Protein AF-A0A0C2HEG0-F1 (afdb_monomer_lite)

Structure (mmCIF, N/CA/C/O backbone):
data_AF-A0A0C2HEG0-F1
#
_entry.id   AF-A0A0C2HEG0-F1
#
loop_
_atom_site.group_PDB
_atom_site.id
_atom_site.type_symbol
_atom_site.label_atom_id
_atom_site.label_alt_id
_atom_site.label_comp_id
_atom_site.label_asym_id
_atom_site.label_entity_id
_atom_site.label_seq_id
_atom_site.pdbx_PDB_ins_code
_atom_site.Cartn_x
_atom_site.Cartn_y
_atom_site.Cartn_z
_atom_site.occupancy
_atom_site.B_iso_or_equiv
_atom_site.auth_seq_id
_atom_site.auth_comp_id
_atom_site.auth_asym_id
_atom_site.auth_atom_id
_atom_site.pdbx_PDB_model_num
ATOM 1 N N . MET A 1 1 ? 20.978 1.777 0.442 1.00 45.88 1 MET A N 1
ATOM 2 C CA . MET A 1 1 ? 19.623 1.189 0.410 1.00 45.88 1 MET A CA 1
ATOM 3 C C . MET A 1 1 ? 19.473 0.453 -0.907 1.00 45.88 1 MET A C 1
ATOM 5 O O . MET A 1 1 ? 19.600 1.087 -1.946 1.00 45.88 1 MET A O 1
ATOM 9 N N . GLY A 1 2 ? 19.369 -0.877 -0.864 1.00 50.31 2 GLY A N 1
ATOM 10 C CA . GLY A 1 2 ? 19.334 -1.716 -2.063 1.00 50.31 2 GLY A CA 1
ATOM 11 C C . GLY A 1 2 ? 18.047 -1.482 -2.844 1.00 50.31 2 GLY A C 1
ATOM 12 O O . GLY A 1 2 ? 16.970 -1.803 -2.357 1.00 50.31 2 GLY A O 1
ATOM 13 N N . THR A 1 3 ? 18.151 -0.880 -4.025 1.00 58.84 3 THR A N 1
ATOM 14 C CA . THR A 1 3 ? 17.039 -0.830 -4.975 1.00 58.84 3 THR A CA 1
ATOM 15 C C . THR A 1 3 ? 17.062 -2.108 -5.790 1.00 58.84 3 THR A C 1
ATOM 17 O O . THR A 1 3 ? 18.083 -2.407 -6.407 1.00 58.84 3 THR A O 1
ATOM 20 N N . ILE A 1 4 ? 15.949 -2.831 -5.779 1.00 66.31 4 ILE A N 1
ATOM 21 C CA . ILE A 1 4 ? 15.718 -4.018 -6.602 1.00 66.31 4 ILE A CA 1
ATOM 22 C C . ILE A 1 4 ? 15.952 -3.646 -8.079 1.00 66.31 4 ILE A C 1
ATOM 24 O O . ILE A 1 4 ? 15.505 -2.580 -8.512 1.00 66.31 4 ILE A O 1
ATOM 28 N N . ASP A 1 5 ? 16.675 -4.479 -8.832 1.00 65.31 5 ASP A N 1
ATOM 29 C CA . ASP A 1 5 ? 17.005 -4.246 -10.247 1.00 65.31 5 ASP A CA 1
ATOM 30 C C . ASP A 1 5 ? 16.372 -5.341 -11.129 1.00 65.31 5 ASP A C 1
ATOM 32 O O . ASP A 1 5 ? 16.539 -6.522 -10.825 1.00 65.31 5 ASP A O 1
ATOM 36 N N . PRO A 1 6 ? 15.596 -5.013 -12.181 1.00 74.50 6 PRO A N 1
ATOM 37 C CA . PRO A 1 6 ? 15.149 -3.675 -12.568 1.00 74.50 6 PRO A CA 1
ATOM 38 C C . PRO A 1 6 ? 14.187 -3.080 -11.534 1.00 74.50 6 PRO A C 1
ATOM 40 O O . PRO A 1 6 ? 13.449 -3.809 -10.867 1.00 74.50 6 PRO A O 1
ATOM 43 N N . ARG A 1 7 ? 14.185 -1.749 -11.413 1.00 76.06 7 ARG A N 1
ATOM 44 C CA . ARG A 1 7 ? 13.303 -1.043 -10.476 1.00 76.06 7 ARG A CA 1
ATOM 45 C C . ARG A 1 7 ? 11.840 -1.283 -10.817 1.00 76.06 7 ARG A C 1
ATOM 47 O O . ARG A 1 7 ? 11.449 -1.228 -11.982 1.00 76.06 7 ARG A O 1
ATOM 54 N N . VAL A 1 8 ? 11.043 -1.486 -9.778 1.00 81.56 8 VAL A N 1
ATOM 55 C CA . VAL A 1 8 ? 9.589 -1.496 -9.894 1.00 81.56 8 VAL A CA 1
ATOM 56 C C . VAL A 1 8 ? 9.090 -0.060 -9.784 1.00 81.56 8 VAL A C 1
ATOM 58 O O . VAL A 1 8 ? 9.555 0.705 -8.938 1.00 81.56 8 VAL A O 1
ATOM 61 N N . PHE A 1 9 ? 8.181 0.308 -10.678 1.00 84.25 9 PHE A N 1
ATOM 62 C CA . PHE A 1 9 ? 7.521 1.605 -10.680 1.00 84.25 9 PHE A CA 1
ATOM 63 C C . PHE A 1 9 ? 6.093 1.434 -10.180 1.00 84.25 9 PHE A C 1
ATOM 65 O O . PHE A 1 9 ? 5.512 0.358 -10.325 1.00 84.25 9 PHE A O 1
ATOM 72 N N . LEU A 1 10 ? 5.543 2.497 -9.602 1.00 87.88 10 LEU A N 1
ATOM 73 C CA . LEU A 1 10 ? 4.121 2.552 -9.293 1.00 87.88 10 LEU A CA 1
ATOM 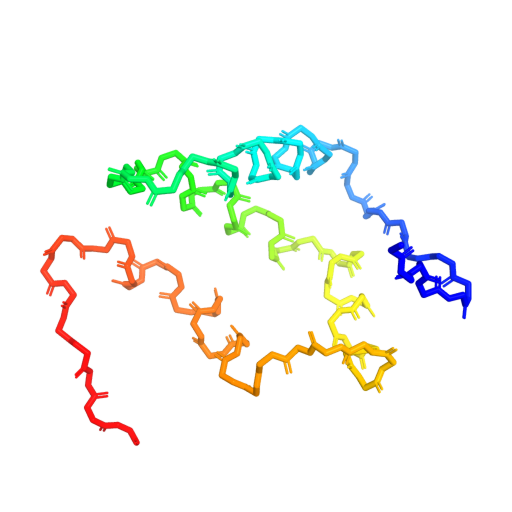74 C C . LEU A 1 10 ? 3.285 2.425 -10.563 1.00 87.88 10 LEU A C 1
ATOM 76 O O . LEU A 1 10 ? 3.654 2.976 -11.603 1.00 87.88 10 LEU A O 1
ATOM 80 N N . ASP A 1 11 ? 2.154 1.733 -10.443 1.00 90.19 11 ASP A N 1
ATOM 81 C CA . ASP A 1 11 ? 1.160 1.660 -11.515 1.00 90.19 11 ASP A CA 1
ATOM 82 C C . ASP A 1 11 ? 0.344 2.962 -11.566 1.00 90.19 11 ASP A C 1
ATOM 84 O O . ASP A 1 11 ? 0.139 3.527 -12.641 1.00 90.19 11 ASP A O 1
ATOM 88 N N . ASP A 1 12 ? -0.051 3.492 -10.399 1.00 88.69 12 ASP A N 1
ATOM 89 C CA . ASP A 1 12 ? -0.770 4.762 -10.283 1.00 88.69 12 ASP A CA 1
ATOM 90 C C . ASP A 1 12 ? 0.135 5.894 -9.746 1.00 88.69 12 ASP A C 1
ATOM 92 O O . ASP A 1 12 ? 0.622 5.828 -8.610 1.00 88.69 12 ASP A O 1
ATOM 96 N N . PRO A 1 13 ? 0.324 7.004 -10.493 1.00 87.56 13 PRO A N 1
ATOM 97 C CA . PRO A 1 13 ? 1.063 8.167 -9.998 1.00 87.56 13 PRO A CA 1
ATOM 98 C C . PRO A 1 13 ? 0.433 8.806 -8.751 1.00 87.56 13 PRO A C 1
ATOM 100 O O . PRO A 1 13 ? 1.132 9.470 -7.986 1.00 87.56 13 PRO A O 1
ATOM 103 N N . SER A 1 14 ? -0.866 8.607 -8.503 1.00 89.12 14 SER A N 1
ATOM 104 C CA . SER A 1 14 ? -1.531 9.116 -7.299 1.00 89.12 14 SER A CA 1
ATOM 105 C C . SER A 1 14 ? -1.109 8.375 -6.020 1.00 89.12 14 SER A C 1
ATOM 107 O O . SER A 1 14 ? -1.281 8.902 -4.913 1.00 89.12 14 SER A O 1
ATOM 109 N N . THR A 1 15 ? -0.538 7.173 -6.157 1.00 90.69 15 THR A N 1
ATOM 110 C CA . THR A 1 15 ? 0.036 6.387 -5.057 1.00 90.69 15 THR A CA 1
ATOM 111 C C . THR A 1 15 ? 1.336 7.006 -4.550 1.00 90.69 15 THR A C 1
ATOM 113 O O . THR A 1 15 ? 1.635 6.900 -3.363 1.00 90.69 15 THR A O 1
ATOM 116 N N . GLN A 1 16 ? 2.072 7.737 -5.397 1.00 89.81 16 GLN A N 1
ATOM 117 C CA . GLN A 1 16 ? 3.360 8.339 -5.035 1.00 89.81 16 GLN A CA 1
ATOM 118 C C . GLN A 1 16 ? 3.238 9.237 -3.801 1.00 89.81 16 GLN A C 1
ATOM 120 O O . GLN A 1 16 ? 3.977 9.055 -2.841 1.00 89.81 16 GLN A O 1
ATOM 125 N N . ALA A 1 17 ? 2.220 10.103 -3.762 1.00 90.94 17 ALA A N 1
ATOM 126 C CA . ALA A 1 17 ? 1.955 10.965 -2.610 1.00 90.94 17 ALA A CA 1
ATOM 127 C C . ALA A 1 17 ? 1.701 10.175 -1.311 1.00 90.94 17 ALA A C 1
ATOM 129 O O . ALA A 1 17 ? 2.094 10.612 -0.234 1.00 90.94 17 ALA A O 1
ATOM 130 N N . SER A 1 18 ? 1.061 9.004 -1.411 1.00 92.12 18 SER A N 1
ATOM 131 C CA . SER A 1 18 ? 0.828 8.125 -0.255 1.00 92.12 18 SER A CA 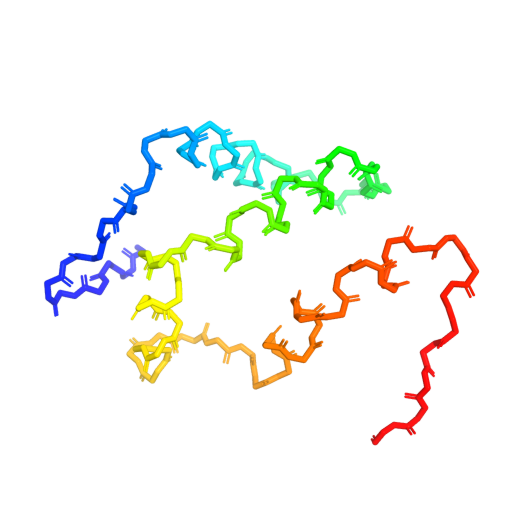1
ATOM 132 C C . SER A 1 18 ? 2.111 7.429 0.188 1.00 92.12 18 SER A C 1
ATOM 134 O O . SER A 1 18 ? 2.351 7.292 1.382 1.00 92.12 18 SER A O 1
ATOM 136 N N . MET A 1 19 ? 2.970 7.048 -0.758 1.00 89.81 19 MET A N 1
ATOM 137 C CA . MET A 1 19 ? 4.277 6.469 -0.458 1.00 89.81 19 MET A CA 1
ATOM 138 C C . MET A 1 19 ? 5.180 7.473 0.261 1.00 89.81 19 MET A C 1
ATOM 140 O O . MET A 1 19 ? 5.765 7.136 1.286 1.00 89.81 19 MET A O 1
ATOM 144 N N . ASP A 1 20 ? 5.248 8.709 -0.238 1.00 90.25 20 ASP A N 1
ATOM 145 C CA . ASP A 1 20 ? 6.007 9.793 0.389 1.00 90.25 20 ASP A CA 1
ATOM 146 C C . ASP A 1 20 ? 5.505 10.080 1.814 1.00 90.25 20 ASP A C 1
ATOM 148 O O . ASP A 1 20 ? 6.314 10.212 2.733 1.00 90.25 20 ASP A O 1
ATOM 152 N N . TYR A 1 21 ? 4.182 10.090 2.024 1.00 90.62 21 TYR A N 1
ATOM 153 C CA . TYR A 1 21 ? 3.586 10.235 3.356 1.00 90.62 21 TYR A CA 1
ATOM 154 C C . TYR A 1 21 ? 4.009 9.101 4.300 1.00 90.62 21 TYR A C 1
ATOM 156 O O . TYR A 1 21 ? 4.529 9.360 5.384 1.00 90.62 21 TYR A O 1
ATOM 164 N N . VAL A 1 22 ? 3.843 7.841 3.880 1.00 88.69 22 VAL A N 1
ATOM 165 C CA . VAL A 1 22 ? 4.190 6.666 4.698 1.00 88.69 22 VAL A CA 1
ATOM 166 C C . VAL A 1 22 ? 5.681 6.660 5.043 1.00 88.69 22 VAL A C 1
ATOM 168 O O . VAL A 1 22 ? 6.036 6.438 6.198 1.00 88.69 22 VAL A O 1
ATOM 171 N N . LEU A 1 23 ? 6.560 6.957 4.081 1.00 86.44 23 LEU A N 1
ATOM 172 C CA . LEU A 1 23 ? 8.006 7.043 4.311 1.00 86.44 23 LEU A CA 1
ATOM 173 C C . LEU A 1 23 ? 8.374 8.159 5.296 1.00 86.44 23 LEU A C 1
ATOM 175 O O . LEU A 1 23 ? 9.298 7.987 6.092 1.00 86.44 23 LEU A O 1
ATOM 179 N N . ASN A 1 24 ? 7.656 9.281 5.274 1.00 87.06 24 ASN A N 1
ATOM 180 C CA . A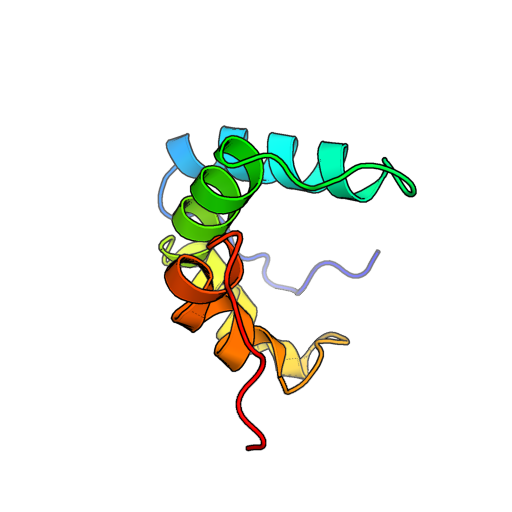SN A 1 24 ? 7.854 10.357 6.237 1.00 87.06 24 ASN A CA 1
ATOM 181 C C . ASN A 1 24 ? 7.394 9.945 7.647 1.00 87.06 24 ASN A C 1
ATOM 183 O O . ASN A 1 24 ? 8.138 10.145 8.604 1.00 87.06 24 ASN A O 1
ATOM 187 N N . CYS A 1 25 ? 6.235 9.289 7.769 1.00 82.62 25 CYS A N 1
ATOM 188 C CA . CYS A 1 25 ? 5.699 8.817 9.051 1.00 82.62 25 CYS A CA 1
ATOM 189 C C . CYS A 1 25 ? 6.553 7.731 9.718 1.00 82.62 25 CYS A C 1
ATOM 191 O O . CYS A 1 25 ? 6.666 7.722 10.936 1.00 82.62 25 CYS A O 1
ATOM 193 N N . VAL A 1 26 ? 7.193 6.832 8.958 1.00 71.94 26 VAL A N 1
ATOM 194 C CA . VAL A 1 26 ? 8.055 5.773 9.532 1.00 71.94 26 VAL A CA 1
ATOM 195 C C . VAL A 1 26 ? 9.269 6.345 10.284 1.00 71.94 26 VAL A C 1
ATOM 197 O O . VAL A 1 26 ? 9.837 5.671 11.141 1.00 71.94 26 VAL A O 1
ATOM 200 N N . ASN A 1 27 ? 9.668 7.588 9.998 1.00 70.31 27 ASN A N 1
ATOM 201 C CA . ASN A 1 27 ? 10.736 8.260 10.741 1.00 70.31 27 ASN A CA 1
ATOM 202 C C . ASN A 1 27 ? 10.261 8.851 12.084 1.00 70.31 27 ASN A C 1
ATOM 204 O O . ASN A 1 27 ? 11.101 9.227 12.903 1.00 70.31 27 ASN A O 1
ATOM 208 N N . GLU A 1 28 ? 8.951 8.922 12.338 1.00 68.25 28 GLU A N 1
ATOM 209 C CA . GLU A 1 28 ? 8.387 9.383 13.609 1.00 68.25 28 GLU A CA 1
ATOM 210 C C . GLU A 1 28 ? 8.202 8.185 14.556 1.00 68.25 28 GLU A C 1
ATOM 212 O O . GLU A 1 28 ? 7.240 7.430 14.475 1.00 68.25 28 GLU A O 1
ATOM 217 N N . VAL A 1 29 ? 9.178 7.979 15.444 1.00 56.66 29 VAL A N 1
ATOM 218 C CA . VAL A 1 29 ? 9.363 6.737 16.228 1.00 56.66 29 VAL A CA 1
ATOM 219 C C . VAL A 1 29 ? 8.415 6.597 17.439 1.00 56.66 29 VAL A C 1
ATOM 221 O O . VAL A 1 29 ? 8.357 5.531 18.042 1.00 56.66 29 VAL A O 1
ATOM 224 N N . ASP A 1 30 ? 7.619 7.615 17.776 1.00 58.56 30 ASP A N 1
ATOM 225 C CA . ASP A 1 30 ? 6.881 7.677 19.057 1.00 58.56 30 ASP A CA 1
ATOM 226 C C . ASP A 1 30 ? 5.390 8.069 18.930 1.00 58.56 30 ASP A C 1
ATOM 228 O O . ASP A 1 30 ? 4.749 8.440 19.914 1.00 58.56 30 ASP A O 1
ATOM 232 N N . GLY A 1 31 ? 4.813 8.012 17.725 1.00 59.00 31 GLY A N 1
ATOM 233 C CA . GLY A 1 31 ? 3.419 8.404 17.476 1.00 59.00 31 GLY A CA 1
ATOM 234 C C . GLY A 1 31 ? 2.447 7.228 17.361 1.00 59.00 31 GLY A C 1
ATOM 235 O O . GLY A 1 31 ? 2.758 6.209 16.748 1.00 59.00 31 GLY A O 1
ATOM 236 N N . GLU A 1 32 ? 1.227 7.388 17.883 1.00 68.56 32 GLU A N 1
ATOM 237 C CA . GLU A 1 32 ? 0.092 6.573 17.436 1.00 68.56 32 GLU A CA 1
ATOM 238 C C . GLU A 1 32 ? -0.153 6.835 15.942 1.00 68.56 32 GLU A C 1
ATOM 240 O O . GLU A 1 32 ? -0.289 7.986 15.517 1.00 68.56 32 GLU A O 1
ATOM 245 N N . PHE A 1 33 ? -0.222 5.777 15.131 1.00 79.31 33 PHE A N 1
ATOM 246 C CA . PHE A 1 33 ? -0.549 5.917 13.713 1.00 79.31 33 PHE A CA 1
ATOM 247 C C . PHE A 1 33 ? -1.989 6.417 13.547 1.00 79.31 33 PHE A C 1
ATOM 249 O O . PHE A 1 33 ? -2.939 5.819 14.060 1.00 79.31 33 PHE A O 1
ATOM 256 N N . SER A 1 34 ? -2.157 7.516 12.811 1.00 84.81 34 SER A N 1
ATOM 257 C CA . SER A 1 34 ? -3.468 8.089 12.500 1.00 84.81 34 SER A CA 1
ATOM 258 C C . SER A 1 34 ? -4.248 7.203 11.518 1.00 84.81 34 SER A C 1
ATOM 260 O O . SER A 1 34 ? -3.673 6.403 10.783 1.00 84.81 34 SER A O 1
ATOM 262 N N . GLN A 1 35 ? -5.574 7.371 11.445 1.00 85.75 35 GLN A N 1
ATOM 263 C CA . GLN A 1 35 ? -6.396 6.695 10.424 1.00 85.75 35 GLN A CA 1
ATOM 264 C C . GLN A 1 35 ? -5.922 7.019 8.993 1.00 85.75 35 GLN A C 1
ATOM 266 O O . GLN A 1 35 ? -5.921 6.141 8.136 1.00 85.75 35 GLN A O 1
ATOM 271 N N . GLU A 1 36 ? -5.430 8.242 8.771 1.00 89.06 36 GLU A N 1
ATOM 272 C CA . GLU A 1 36 ? -4.860 8.687 7.492 1.00 89.06 36 GLU A CA 1
ATOM 273 C C . GLU A 1 36 ? -3.625 7.860 7.094 1.00 89.06 36 GLU A C 1
ATOM 275 O O . GLU A 1 36 ? -3.488 7.480 5.931 1.00 89.06 36 GLU A O 1
ATOM 280 N N . PHE A 1 37 ? -2.765 7.494 8.053 1.00 89.31 37 PHE A N 1
ATOM 281 C CA . PHE A 1 37 ? -1.640 6.595 7.789 1.00 89.31 37 PHE A CA 1
ATOM 282 C C . PHE A 1 37 ? -2.118 5.242 7.251 1.00 89.31 37 PHE A C 1
ATOM 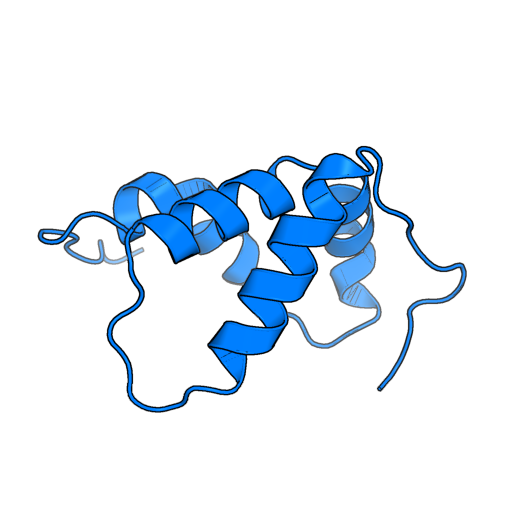284 O O . PHE A 1 37 ? -1.613 4.775 6.230 1.00 89.31 37 PHE A O 1
ATOM 291 N N . TYR A 1 38 ? -3.119 4.632 7.891 1.00 89.19 38 TYR A N 1
ATOM 292 C CA . TYR A 1 38 ? -3.667 3.352 7.439 1.00 89.19 38 TYR A CA 1
ATOM 293 C C . TYR A 1 38 ? -4.309 3.451 6.050 1.00 89.19 38 TYR A C 1
ATOM 295 O O . TYR A 1 38 ? -4.123 2.543 5.241 1.00 89.19 38 TYR A O 1
ATOM 303 N N . ASP A 1 39 ? -4.996 4.554 5.739 1.00 91.25 39 ASP A N 1
ATOM 304 C CA . ASP A 1 39 ? -5.569 4.792 4.409 1.00 91.25 39 ASP A CA 1
ATOM 305 C C . ASP A 1 39 ? -4.474 4.909 3.332 1.00 91.25 39 ASP A C 1
ATOM 307 O O . ASP A 1 39 ? -4.590 4.319 2.252 1.00 91.25 39 ASP A O 1
ATOM 311 N N . HIS A 1 40 ? -3.372 5.607 3.625 1.00 92.50 40 HIS A N 1
ATOM 312 C CA . HIS A 1 40 ? -2.226 5.692 2.716 1.00 92.50 40 HIS A CA 1
ATOM 313 C C . HIS A 1 40 ? -1.522 4.346 2.532 1.00 92.50 40 HIS A C 1
ATOM 315 O O . HIS A 1 40 ? -1.177 3.995 1.402 1.00 92.50 40 HIS A O 1
ATOM 321 N N . VAL A 1 41 ? -1.344 3.566 3.603 1.00 91.56 41 VAL A N 1
ATOM 322 C CA . VAL A 1 41 ? -0.777 2.211 3.522 1.00 91.56 41 VAL A CA 1
ATOM 323 C C . VAL A 1 41 ? -1.669 1.300 2.682 1.00 91.56 41 VAL A C 1
ATOM 325 O O . VAL A 1 41 ? -1.162 0.626 1.788 1.00 91.56 41 VAL A O 1
ATOM 328 N N . ALA A 1 42 ? -2.985 1.313 2.908 1.00 91.31 42 ALA A N 1
ATOM 329 C CA . ALA A 1 42 ? -3.942 0.527 2.133 1.00 91.31 42 ALA A CA 1
ATOM 330 C C . ALA A 1 42 ? -3.913 0.909 0.646 1.00 91.31 42 ALA A C 1
ATOM 332 O O . ALA A 1 42 ? -3.897 0.037 -0.223 1.00 91.31 42 ALA A O 1
ATOM 333 N N . LYS A 1 43 ? -3.832 2.211 0.343 1.0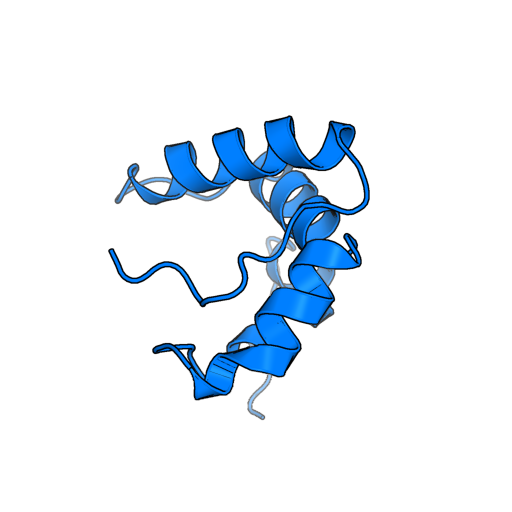0 92.44 43 LYS A N 1
ATOM 334 C CA . LYS A 1 43 ? -3.713 2.706 -1.031 1.00 92.44 43 LYS A CA 1
ATOM 335 C C . LYS A 1 43 ? -2.417 2.248 -1.700 1.00 92.44 43 LYS A C 1
ATOM 337 O O . LYS A 1 43 ? -2.460 1.779 -2.832 1.00 92.44 43 LYS A O 1
ATOM 342 N N . CYS A 1 44 ? -1.287 2.339 -1.000 1.00 91.69 44 CYS A N 1
ATOM 343 C CA . CYS A 1 44 ? -0.014 1.812 -1.486 1.00 91.69 44 CYS A CA 1
ATOM 344 C C . CYS A 1 44 ? -0.088 0.304 -1.721 1.00 91.69 44 CYS A C 1
ATOM 346 O O . CYS A 1 44 ? 0.349 -0.168 -2.760 1.00 91.69 44 CYS A O 1
ATOM 348 N N . TRP A 1 45 ? -0.677 -0.455 -0.796 1.00 92.44 45 TRP A N 1
ATOM 349 C CA . TRP A 1 45 ? -0.809 -1.904 -0.929 1.00 92.44 45 TRP A CA 1
ATOM 350 C C . TRP A 1 45 ? -1.703 -2.313 -2.106 1.00 92.44 45 TRP A C 1
ATOM 352 O O . TRP A 1 45 ? -1.419 -3.306 -2.769 1.00 92.44 45 TRP A O 1
ATOM 362 N N . ALA A 1 46 ? -2.742 -1.537 -2.419 1.00 91.25 46 ALA A N 1
ATOM 363 C CA . ALA A 1 46 ? -3.617 -1.786 -3.564 1.00 91.25 46 ALA A CA 1
ATOM 364 C C . ALA A 1 46 ? -2.956 -1.513 -4.933 1.00 91.25 46 ALA A C 1
ATOM 366 O O . ALA A 1 46 ? -3.490 -1.933 -5.964 1.00 91.25 46 ALA A O 1
ATOM 367 N N . ASP A 1 47 ? -1.814 -0.820 -4.969 1.00 92.94 47 ASP A N 1
ATOM 368 C CA . ASP A 1 47 ? -1.092 -0.512 -6.202 1.00 92.94 47 ASP A CA 1
ATOM 369 C C . ASP A 1 47 ? -0.401 -1.758 -6.772 1.00 92.94 47 ASP A C 1
ATOM 371 O O . ASP A 1 47 ? 0.324 -2.481 -6.082 1.00 92.94 47 ASP A O 1
ATOM 375 N N . LYS A 1 48 ? -0.590 -2.005 -8.072 1.00 90.25 48 LYS A N 1
ATOM 376 C CA . LYS A 1 48 ? -0.012 -3.181 -8.739 1.00 90.25 48 LYS A CA 1
ATOM 377 C C . LYS A 1 48 ? 1.512 -3.140 -8.792 1.00 90.25 48 LYS A C 1
ATOM 379 O O . LYS A 1 48 ? 2.138 -4.195 -8.749 1.00 90.25 48 LYS A O 1
ATOM 384 N N . GLY A 1 49 ? 2.108 -1.953 -8.866 1.00 89.81 49 GLY A N 1
ATOM 385 C CA . GLY A 1 49 ? 3.551 -1.774 -8.773 1.00 89.81 49 GLY A CA 1
ATOM 386 C C . GLY A 1 49 ? 4.072 -2.192 -7.401 1.00 89.81 49 GLY A C 1
ATOM 387 O O . GLY A 1 49 ? 5.062 -2.913 -7.300 1.00 89.81 49 GLY A O 1
ATOM 388 N N . VAL A 1 50 ? 3.368 -1.835 -6.326 1.00 90.25 50 VAL A N 1
ATOM 389 C CA . VAL A 1 50 ? 3.733 -2.276 -4.969 1.00 90.25 50 VAL A CA 1
ATOM 390 C C . VAL A 1 50 ? 3.567 -3.789 -4.807 1.00 90.25 50 VAL A C 1
ATOM 392 O O . VAL A 1 50 ? 4.459 -4.436 -4.260 1.00 90.25 50 VAL A O 1
ATOM 395 N N . GLN A 1 51 ? 2.496 -4.378 -5.346 1.00 91.00 51 GLN A N 1
ATOM 396 C CA . GLN A 1 51 ? 2.317 -5.837 -5.366 1.00 91.00 51 GLN A CA 1
ATOM 397 C C . GLN A 1 51 ? 3.445 -6.549 -6.130 1.00 91.00 51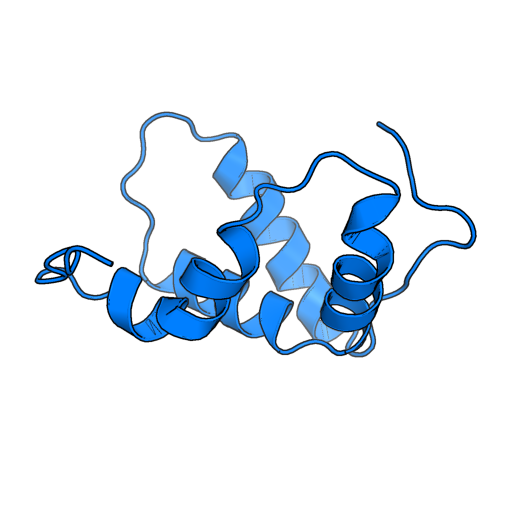 GLN A C 1
ATOM 399 O O . GLN A 1 51 ? 4.033 -7.494 -5.610 1.00 91.00 51 GLN A O 1
ATOM 404 N N . ALA A 1 52 ? 3.827 -6.050 -7.309 1.00 88.69 52 ALA A N 1
ATOM 405 C CA . ALA A 1 52 ? 4.938 -6.601 -8.088 1.00 88.69 52 ALA A CA 1
ATOM 406 C C . ALA A 1 52 ? 6.290 -6.480 -7.358 1.00 88.69 52 ALA A C 1
ATOM 408 O O . ALA A 1 52 ? 7.166 -7.334 -7.502 1.00 88.69 52 ALA A O 1
ATOM 409 N N . CYS A 1 53 ? 6.472 -5.428 -6.553 1.00 88.88 53 CYS A N 1
ATOM 410 C CA . CYS A 1 53 ? 7.625 -5.288 -5.665 1.00 88.88 53 CYS A CA 1
ATOM 411 C C . CYS A 1 53 ? 7.603 -6.356 -4.559 1.00 88.88 53 CYS A C 1
ATOM 413 O O . CYS A 1 53 ? 8.605 -7.034 -4.338 1.00 88.88 53 CYS A O 1
ATOM 415 N N . TYR A 1 54 ? 6.442 -6.570 -3.932 1.00 88.50 54 TYR A N 1
ATOM 416 C CA . TYR A 1 54 ? 6.242 -7.598 -2.911 1.00 88.50 54 TYR A CA 1
ATOM 417 C C . TYR A 1 54 ? 6.478 -9.028 -3.427 1.00 88.50 54 TYR A C 1
ATOM 419 O O . TYR A 1 54 ? 7.088 -9.832 -2.722 1.00 88.50 54 TYR A O 1
ATOM 427 N N . GLU A 1 55 ? 6.072 -9.360 -4.655 1.00 87.69 55 GLU A N 1
ATOM 428 C CA . GLU A 1 55 ? 6.357 -10.673 -5.266 1.00 87.69 55 GLU A CA 1
ATOM 429 C C . GLU A 1 55 ? 7.864 -10.953 -5.385 1.00 87.69 55 GLU A C 1
ATOM 431 O O . GLU A 1 55 ? 8.296 -12.105 -5.382 1.00 87.69 55 GLU A O 1
ATOM 436 N N . ARG A 1 56 ? 8.674 -9.890 -5.424 1.00 86.69 56 ARG A N 1
ATOM 437 C CA . ARG A 1 56 ? 10.141 -9.926 -5.444 1.00 86.69 56 ARG A CA 1
ATOM 438 C C . ARG A 1 56 ? 10.758 -9.737 -4.058 1.00 86.69 56 ARG A C 1
ATOM 440 O O . ARG A 1 56 ? 11.955 -9.479 -3.943 1.00 86.69 56 ARG A O 1
ATOM 447 N N . SER A 1 57 ? 9.971 -9.899 -2.995 1.00 85.31 57 SER A N 1
ATOM 448 C CA . SER A 1 57 ? 10.431 -9.802 -1.603 1.00 85.31 57 SER A CA 1
ATOM 449 C C . SER A 1 57 ? 11.575 -10.746 -1.254 1.00 85.31 57 SER A C 1
ATOM 451 O O . SER A 1 57 ? 12.322 -10.447 -0.334 1.00 85.31 57 SER A O 1
ATOM 453 N N . SER A 1 58 ? 11.806 -11.810 -2.029 1.00 83.12 58 SER A N 1
ATOM 454 C CA . SER A 1 58 ? 12.998 -12.659 -1.907 1.00 83.12 58 SER A CA 1
ATOM 455 C C . SER A 1 58 ? 14.325 -11.929 -2.169 1.00 83.12 58 SER A C 1
ATOM 457 O O . SER A 1 58 ? 15.382 -12.432 -1.797 1.00 83.12 58 SER A O 1
ATOM 459 N N . GLU A 1 59 ? 14.296 -10.773 -2.838 1.00 86.62 59 GLU A N 1
ATOM 460 C CA . GLU A 1 59 ? 15.482 -9.976 -3.181 1.00 86.62 59 GLU A CA 1
ATOM 461 C C . GLU A 1 59 ? 15.877 -8.976 -2.079 1.00 86.62 59 GLU A C 1
ATOM 463 O O . GLU A 1 59 ? 16.937 -8.351 -2.158 1.00 86.62 59 GLU A O 1
ATOM 468 N N . TYR A 1 60 ? 15.054 -8.817 -1.039 1.00 84.00 60 TYR A N 1
ATOM 469 C CA . TYR A 1 60 ? 15.313 -7.924 0.089 1.00 84.00 60 TYR A CA 1
ATOM 470 C C . TYR A 1 60 ? 14.824 -8.529 1.410 1.00 84.00 60 TYR A C 1
ATOM 472 O O . TYR A 1 60 ? 14.277 -9.622 1.462 1.00 84.00 60 TYR A O 1
ATOM 480 N N . GLN A 1 61 ? 15.102 -7.865 2.530 1.00 80.25 61 GLN A N 1
ATOM 481 C CA . GLN A 1 61 ? 14.627 -8.332 3.831 1.00 80.25 61 GLN A CA 1
ATOM 482 C C . GLN A 1 61 ? 13.200 -7.825 4.043 1.00 80.25 61 GLN A C 1
ATOM 484 O O . GLN A 1 61 ? 13.004 -6.654 4.365 1.00 80.25 61 GLN A O 1
ATOM 489 N N . LEU A 1 62 ? 12.217 -8.701 3.844 1.00 86.62 62 LEU A N 1
ATOM 490 C CA . LEU A 1 62 ? 10.825 -8.462 4.204 1.00 86.62 62 LEU A CA 1
ATOM 491 C C . LEU A 1 62 ? 10.387 -9.486 5.251 1.00 86.62 62 LEU A C 1
ATOM 493 O O . LEU A 1 62 ? 10.764 -10.650 5.184 1.00 86.62 62 LEU A O 1
ATOM 497 N N . ILE A 1 63 ? 9.594 -9.043 6.222 1.00 87.06 63 ILE A N 1
ATOM 498 C CA . ILE A 1 63 ? 9.055 -9.914 7.269 1.00 87.06 63 ILE A CA 1
ATOM 499 C C . ILE A 1 63 ? 8.002 -10.838 6.642 1.00 87.06 63 ILE A C 1
ATOM 501 O O . ILE A 1 63 ? 7.115 -10.355 5.939 1.00 87.06 63 ILE A O 1
ATOM 505 N N . ASP A 1 64 ? 8.042 -12.139 6.945 1.00 81.44 64 ASP A N 1
ATOM 506 C CA . ASP A 1 64 ? 7.109 -13.135 6.386 1.00 81.44 64 ASP A CA 1
ATOM 507 C C . ASP A 1 64 ? 5.633 -12.772 6.636 1.00 81.44 64 ASP A C 1
ATOM 509 O O . ASP A 1 64 ? 4.766 -12.946 5.778 1.00 81.44 64 ASP A O 1
ATOM 513 N N . CYS A 1 65 ? 5.345 -12.178 7.798 1.00 86.56 65 CYS A N 1
ATOM 514 C CA . CYS A 1 65 ? 4.004 -11.741 8.183 1.00 86.56 65 CYS A CA 1
ATOM 515 C C . CYS A 1 65 ? 3.546 -10.433 7.510 1.00 86.56 65 CYS A C 1
ATOM 517 O O . CYS A 1 65 ? 2.416 -10.009 7.745 1.00 86.56 65 CYS A O 1
ATOM 519 N N . ALA A 1 66 ? 4.375 -9.770 6.692 1.00 87.25 66 ALA A N 1
ATOM 520 C CA . ALA A 1 66 ? 4.049 -8.460 6.119 1.00 87.25 66 ALA A CA 1
ATOM 521 C C . ALA A 1 66 ? 2.738 -8.490 5.323 1.00 87.25 66 ALA A C 1
ATOM 523 O O . ALA A 1 66 ? 1.840 -7.695 5.587 1.00 87.25 66 ALA A O 1
ATOM 524 N N . LYS A 1 67 ? 2.579 -9.465 4.420 1.00 88.38 67 LYS A N 1
ATOM 525 C CA . LYS A 1 67 ? 1.343 -9.630 3.639 1.00 88.38 67 LYS A CA 1
ATOM 526 C C . LYS A 1 67 ? 0.125 -9.850 4.524 1.00 88.38 67 LYS A C 1
ATOM 528 O O . LYS A 1 67 ? -0.930 -9.293 4.263 1.00 88.38 67 LYS A O 1
ATOM 533 N N . TYR A 1 68 ? 0.274 -10.649 5.576 1.00 88.00 68 TYR A N 1
ATOM 534 C CA . TYR A 1 68 ? -0.825 -10.949 6.485 1.00 88.00 68 TYR A CA 1
ATOM 535 C C . TYR A 1 68 ? -1.369 -9.686 7.168 1.00 88.00 68 TYR A C 1
ATOM 537 O O . TYR A 1 68 ? -2.583 -9.495 7.226 1.00 88.00 68 TYR A O 1
ATOM 545 N N . PHE A 1 69 ? -0.481 -8.808 7.642 1.00 87.31 69 PHE A N 1
ATOM 546 C CA . PHE A 1 69 ? -0.884 -7.543 8.257 1.00 87.31 69 PHE A CA 1
ATOM 547 C C . PHE A 1 69 ? -1.395 -6.527 7.234 1.00 87.31 69 PHE A C 1
ATOM 549 O O . PHE A 1 69 ? -2.391 -5.862 7.502 1.00 87.31 69 PHE A O 1
ATOM 556 N N . LEU A 1 70 ? -0.759 -6.428 6.064 1.00 89.94 70 LEU A N 1
ATOM 557 C CA . LEU A 1 70 ? -1.159 -5.489 5.012 1.00 89.94 70 LEU A CA 1
ATOM 558 C C . LEU A 1 70 ? -2.522 -5.847 4.401 1.00 89.94 70 LEU A C 1
ATOM 560 O O . LEU A 1 70 ? -3.342 -4.960 4.185 1.00 89.94 70 LEU A O 1
ATOM 564 N N . ASP A 1 71 ? -2.823 -7.136 4.221 1.00 89.12 71 ASP A N 1
ATOM 565 C CA . ASP A 1 71 ? -4.148 -7.600 3.782 1.00 89.12 71 ASP A CA 1
ATOM 566 C C . ASP A 1 71 ? -5.240 -7.337 4.828 1.00 89.12 71 ASP A C 1
ATOM 568 O O . ASP A 1 71 ? -6.419 -7.230 4.496 1.00 89.12 71 ASP A O 1
ATOM 572 N N . LYS A 1 72 ? -4.857 -7.252 6.106 1.00 88.50 72 LYS A N 1
ATOM 573 C CA . LYS A 1 72 ? -5.757 -7.007 7.237 1.00 88.50 72 LYS A CA 1
ATOM 574 C C . LYS A 1 72 ? -5.619 -5.593 7.795 1.00 88.50 72 LYS A C 1
ATOM 576 O O . LYS A 1 72 ? -6.032 -5.351 8.927 1.00 88.50 72 LYS A O 1
ATOM 581 N N . ILE A 1 73 ? -5.085 -4.650 7.020 1.00 88.81 73 ILE A N 1
ATOM 582 C CA . ILE A 1 73 ? -4.835 -3.281 7.486 1.00 88.81 73 ILE A CA 1
ATOM 583 C C . ILE A 1 73 ? -6.120 -2.602 7.992 1.00 88.81 73 ILE A C 1
ATOM 585 O O . ILE A 1 73 ? -6.097 -1.906 9.003 1.00 88.81 73 ILE A O 1
ATOM 589 N N . ASP A 1 74 ? -7.267 -2.910 7.377 1.00 84.38 74 ASP A N 1
ATOM 590 C CA . ASP A 1 74 ? -8.599 -2.455 7.797 1.00 84.38 74 ASP A CA 1
ATOM 591 C C . ASP A 1 74 ? -9.050 -2.981 9.165 1.00 84.38 74 ASP A C 1
ATOM 593 O O . ASP A 1 74 ? -9.891 -2.370 9.826 1.00 84.38 74 ASP A O 1
ATOM 597 N N . ILE A 1 75 ? -8.524 -4.132 9.573 1.00 85.38 75 ILE A N 1
ATOM 598 C CA . ILE A 1 75 ? -8.789 -4.752 10.869 1.00 85.38 75 ILE A CA 1
ATOM 599 C C . ILE A 1 75 ? -7.803 -4.190 11.896 1.00 85.38 75 ILE A C 1
ATOM 601 O O . ILE A 1 75 ? -8.214 -3.803 12.983 1.00 85.38 75 ILE A O 1
ATOM 605 N N . VAL A 1 76 ? -6.524 -4.077 11.523 1.00 84.38 76 VAL A N 1
ATOM 606 C CA . VAL A 1 76 ? -5.449 -3.546 12.376 1.00 84.38 76 VAL A CA 1
ATOM 607 C C . VAL A 1 76 ? -5.682 -2.077 12.740 1.00 84.38 76 VAL A C 1
ATOM 609 O O . VAL A 1 76 ? -5.395 -1.681 13.864 1.00 84.38 76 VAL A O 1
ATOM 612 N N . ARG A 1 77 ? -6.254 -1.271 11.834 1.00 84.69 77 ARG A N 1
ATOM 613 C CA . ARG A 1 77 ? -6.584 0.138 12.112 1.00 84.69 77 ARG A CA 1
ATOM 614 C C . ARG A 1 77 ? -7.721 0.330 13.117 1.00 84.69 77 ARG A C 1
ATOM 616 O O . ARG A 1 77 ? -7.995 1.468 13.505 1.00 84.69 77 ARG A O 1
ATOM 623 N N . GLN A 1 78 ? -8.447 -0.732 13.476 1.00 82.69 78 GLN A N 1
ATOM 624 C CA . GLN A 1 78 ? -9.548 -0.618 14.425 1.00 82.69 78 GLN A CA 1
ATOM 625 C C . GLN A 1 78 ? -8.994 -0.434 15.842 1.00 82.69 78 GLN A C 1
ATOM 627 O O . GLN A 1 78 ? -8.128 -1.196 16.267 1.00 82.69 78 GLN A O 1
ATOM 632 N N . PRO A 1 79 ? -9.518 0.525 16.621 1.00 73.12 79 PRO A N 1
ATOM 633 C CA . PRO A 1 79 ? -9.031 0.784 17.978 1.00 73.12 79 PRO A CA 1
ATOM 634 C C . PRO A 1 79 ? -9.289 -0.384 18.945 1.00 73.12 79 PRO A C 1
ATOM 636 O O . PRO A 1 79 ? -8.670 -0.472 19.997 1.00 73.12 79 PRO A O 1
ATOM 639 N N . ASN A 1 80 ? -10.214 -1.279 18.598 1.00 75.25 80 ASN A N 1
ATOM 640 C CA . ASN A 1 80 ? -10.563 -2.495 19.327 1.00 75.25 80 ASN A CA 1
ATOM 641 C C . ASN A 1 80 ? -9.967 -3.757 18.684 1.00 75.25 80 ASN A C 1
ATOM 643 O O . ASN A 1 80 ? -10.519 -4.844 18.864 1.00 75.25 80 ASN A O 1
ATOM 647 N N . TYR A 1 81 ? -8.907 -3.617 17.885 1.00 73.06 81 TYR A N 1
ATOM 648 C CA . TYR A 1 81 ? -8.214 -4.760 17.314 1.00 73.06 81 TYR A CA 1
ATOM 649 C C . TYR A 1 81 ? -7.662 -5.659 18.427 1.00 73.06 81 TYR A C 1
ATOM 651 O O . TYR A 1 81 ? -6.793 -5.251 19.196 1.00 73.06 81 TYR A O 1
ATOM 659 N N . ASP A 1 82 ? -8.171 -6.888 18.491 1.00 71.25 82 ASP A N 1
ATOM 660 C CA . ASP A 1 82 ? -7.645 -7.953 19.339 1.00 71.25 82 ASP A CA 1
ATOM 661 C C . ASP A 1 82 ? -6.846 -8.910 18.440 1.00 71.25 82 ASP A C 1
ATOM 663 O O . ASP A 1 82 ? -7.421 -9.497 17.512 1.00 71.25 82 ASP A O 1
ATOM 667 N N . PRO A 1 83 ? -5.516 -9.014 18.612 1.00 68.25 83 PRO A N 1
ATOM 668 C CA . PRO A 1 83 ? -4.698 -9.872 17.773 1.00 68.25 83 PRO A CA 1
ATOM 669 C C . PRO A 1 83 ? -5.089 -11.331 18.011 1.00 68.25 83 PRO A C 1
ATOM 671 O O . PRO A 1 83 ? -4.766 -11.918 19.038 1.00 68.25 83 PRO A O 1
ATOM 674 N N . THR A 1 84 ? -5.777 -11.930 17.041 1.00 64.25 84 THR A N 1
ATOM 675 C CA . THR A 1 84 ? -6.136 -13.348 17.104 1.00 64.25 84 THR A CA 1
ATOM 676 C C . THR A 1 84 ? -4.870 -14.199 17.062 1.00 64.25 84 THR A C 1
ATOM 678 O O . THR A 1 84 ? -4.054 -14.012 16.156 1.00 64.25 84 THR A O 1
ATOM 681 N N . GLU A 1 85 ? -4.723 -15.146 17.992 1.00 55.16 85 GLU A N 1
ATOM 682 C CA . GLU A 1 85 ? -3.658 -16.154 17.948 1.00 55.16 85 GLU A CA 1
ATOM 683 C C . GLU A 1 85 ? -3.786 -16.954 16.643 1.00 55.16 85 GLU A C 1
ATOM 685 O O . GLU A 1 85 ? -4.787 -17.640 16.420 1.00 55.16 85 GLU A O 1
ATOM 690 N N . GLN A 1 86 ? -2.801 -16.809 15.755 1.00 55.31 86 GLN A N 1
ATOM 691 C CA . GLN A 1 86 ? -2.709 -17.540 14.494 1.00 55.31 86 GLN A CA 1
ATOM 692 C C . GLN A 1 86 ? -1.488 -18.448 14.489 1.00 55.31 86 GLN A C 1
ATOM 694 O O . GLN A 1 86 ? -0.443 -18.018 15.026 1.00 55.31 86 GLN A O 1
#

Organism: NCBI:txid51022

Radius of gyration: 13.73 Å; chains: 1; bounding box: 30×28×32 Å

pLDDT: mean 81.99, std 11.26, range [45.88, 92.94]

Foldseek 3Di:
DDADPPHQDWPDPVLVVLVVVLVVVVVVPDDDDDPSNLVSLLSCVPTVSSVVVVVVCVVDDDDPCPCVCSVCSVLVPDPPRDDDDD

InterPro domains:
  IPR001019 Guanine nucleotide binding protein, alpha subunit [PF00503] (11-86)
  IPR001019 Guanine nucleotide binding protein, alpha subunit [PS51882] (1-86)
  IPR001019 Guanine nucleotide binding protein, alpha subunit [PTHR10218] (10-86)
  IPR011025 G protein alpha subunit, helical insertion [G3DSA:1.10.400.10] (1-86)
  IPR011025 G protein alpha subunit, helical insertion [SSF47895] (1-86)

Secondary structure (DSSP, 8-state):
----SSPP--S-HHHHHHHHHHHHHTT-TTPPPPHHHHHHHHHHHH-HHHHHHHHTGGGS---TTHHHHHHTHHHHTSTT------

Sequence (86 aa):
MGTIDPRVFLDDPSTQASMDYVLNCVNEVDGEFSQEFYDHVAKCWADKGVQACYERSSEYQLIDCAKYFLDKIDIVRQPNYDPTEQ